Protein AF-A0A8E2QZ95-F1 (afdb_monomer)

Structure (mmCIF, N/CA/C/O backbone):
data_AF-A0A8E2QZ95-F1
#
_entry.id   AF-A0A8E2QZ95-F1
#
loop_
_atom_site.group_PDB
_atom_site.id
_atom_site.type_symbol
_atom_site.label_atom_id
_atom_site.label_alt_id
_atom_site.label_comp_id
_atom_site.label_asym_id
_atom_site.label_entity_id
_atom_site.label_seq_id
_atom_site.pdbx_PDB_ins_code
_atom_site.Cartn_x
_atom_site.Cartn_y
_atom_site.Cartn_z
_atom_site.occupancy
_atom_site.B_iso_or_equiv
_atom_site.auth_seq_id
_atom_site.auth_comp_id
_atom_site.auth_asym_id
_atom_site.aut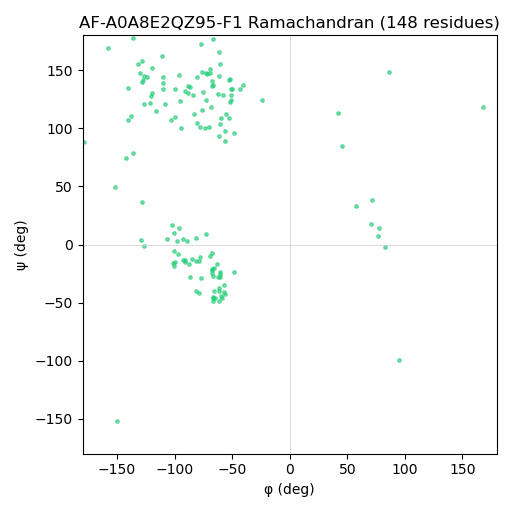h_atom_id
_atom_site.pdbx_PDB_model_num
ATOM 1 N N . MET A 1 1 ? 63.248 -40.046 -18.537 1.00 47.53 1 MET A N 1
ATOM 2 C CA . MET A 1 1 ? 63.566 -40.607 -17.207 1.00 47.53 1 MET A CA 1
ATOM 3 C C . MET A 1 1 ? 62.552 -40.019 -16.246 1.00 47.53 1 MET A C 1
ATOM 5 O O . MET A 1 1 ? 62.677 -38.860 -15.882 1.00 47.53 1 MET A O 1
ATOM 9 N N . THR A 1 2 ? 61.487 -40.770 -15.972 1.00 52.69 2 THR A N 1
ATOM 10 C CA . THR A 1 2 ? 60.234 -40.259 -15.393 1.00 52.69 2 THR A CA 1
ATOM 11 C C . THR A 1 2 ? 59.702 -41.311 -14.418 1.00 52.69 2 THR A C 1
ATOM 13 O O . THR A 1 2 ? 58.827 -42.081 -14.784 1.00 52.69 2 THR A O 1
ATOM 16 N N . GLN A 1 3 ? 60.313 -41.455 -13.236 1.00 56.34 3 GLN A N 1
ATOM 17 C CA . GLN A 1 3 ? 59.948 -42.505 -12.263 1.00 56.34 3 GLN A CA 1
ATOM 18 C C . GLN A 1 3 ? 60.246 -42.103 -10.802 1.00 56.34 3 GLN A C 1
ATOM 20 O O . GLN A 1 3 ? 60.877 -42.856 -10.071 1.00 56.34 3 GLN A O 1
ATOM 25 N N . HIS A 1 4 ? 59.826 -40.914 -10.352 1.00 52.53 4 HIS A N 1
ATOM 26 C CA . HIS A 1 4 ? 59.988 -40.530 -8.934 1.00 52.53 4 HIS A CA 1
ATOM 27 C C . HIS A 1 4 ? 58.725 -40.003 -8.233 1.00 52.53 4 HIS A C 1
ATOM 29 O O . HIS A 1 4 ? 58.798 -39.671 -7.054 1.00 52.53 4 HIS A O 1
ATOM 35 N N . SER A 1 5 ? 57.562 -39.986 -8.891 1.00 52.59 5 SER A N 1
ATOM 36 C CA . SER A 1 5 ? 56.352 -39.353 -8.333 1.00 52.59 5 SER A CA 1
ATOM 37 C C . SER A 1 5 ? 55.329 -40.321 -7.721 1.00 52.59 5 SER A C 1
ATOM 39 O O . SER A 1 5 ? 54.467 -39.876 -6.970 1.00 52.59 5 SER A O 1
ATOM 41 N N . ASP A 1 6 ? 55.409 -41.626 -8.002 1.00 52.88 6 ASP A N 1
ATOM 42 C CA . ASP A 1 6 ? 54.372 -42.590 -7.583 1.00 52.88 6 ASP A CA 1
ATOM 43 C C . ASP A 1 6 ? 54.644 -43.278 -6.232 1.00 52.88 6 ASP A C 1
ATOM 45 O O . ASP A 1 6 ? 53.733 -43.832 -5.627 1.00 52.88 6 ASP A O 1
ATOM 49 N N . ALA A 1 7 ? 55.857 -43.179 -5.678 1.00 49.69 7 ALA A N 1
ATOM 50 C CA . ALA A 1 7 ? 56.211 -43.861 -4.425 1.00 49.69 7 ALA A CA 1
ATOM 51 C C . ALA A 1 7 ? 55.694 -43.169 -3.142 1.00 49.69 7 ALA A C 1
ATOM 53 O O . ALA A 1 7 ? 55.699 -43.777 -2.074 1.00 49.69 7 ALA A O 1
ATOM 54 N N . GLN A 1 8 ? 55.236 -41.913 -3.210 1.00 52.28 8 GLN A N 1
ATOM 55 C CA . GLN A 1 8 ? 54.765 -41.170 -2.026 1.00 52.28 8 GLN A CA 1
ATOM 56 C C . GLN A 1 8 ? 53.264 -41.323 -1.739 1.00 52.28 8 GLN A C 1
ATOM 58 O O . GLN A 1 8 ? 52.819 -40.981 -0.644 1.00 52.28 8 GLN A O 1
ATOM 63 N N . ARG A 1 9 ? 52.465 -41.849 -2.678 1.00 52.00 9 ARG A N 1
ATOM 64 C CA . ARG A 1 9 ? 51.004 -41.965 -2.500 1.00 52.00 9 ARG A CA 1
ATOM 65 C C . ARG A 1 9 ? 50.549 -43.223 -1.759 1.00 52.00 9 ARG A C 1
ATOM 67 O O . ARG A 1 9 ? 49.405 -43.272 -1.316 1.00 52.00 9 ARG A O 1
ATOM 74 N N . GLU A 1 10 ? 51.429 -44.202 -1.574 1.00 47.03 10 GLU A N 1
ATOM 75 C CA . GLU A 1 10 ? 51.067 -45.524 -1.038 1.00 47.03 10 GLU A CA 1
ATOM 76 C C . GLU A 1 10 ? 51.531 -45.772 0.408 1.00 47.03 10 GLU A C 1
ATOM 78 O O . GLU A 1 10 ? 51.293 -46.838 0.967 1.00 47.03 10 GLU A O 1
ATOM 83 N N . GLN A 1 11 ? 52.117 -44.765 1.066 1.00 50.78 11 GLN A N 1
ATOM 84 C CA . GLN A 1 11 ? 52.610 -44.870 2.448 1.00 50.78 11 GLN A CA 1
ATOM 85 C C . GLN A 1 11 ? 51.649 -44.327 3.523 1.00 50.78 11 GLN A C 1
ATOM 87 O O . GLN A 1 11 ? 51.976 -44.355 4.705 1.00 50.78 11 GLN A O 1
ATOM 92 N N . ALA A 1 12 ? 50.448 -43.870 3.150 1.00 49.19 12 ALA A N 1
ATOM 93 C CA . ALA A 1 12 ? 49.475 -43.282 4.084 1.00 49.19 12 ALA A CA 1
ATOM 94 C C . ALA A 1 12 ? 48.338 -44.236 4.511 1.00 49.19 12 ALA A C 1
ATOM 96 O O . ALA A 1 12 ? 47.361 -43.799 5.116 1.00 49.19 12 ALA A O 1
ATOM 97 N N . ARG A 1 13 ? 48.420 -45.534 4.183 1.00 55.75 13 ARG A N 1
ATOM 98 C CA . ARG A 1 13 ? 47.367 -46.526 4.493 1.00 55.75 13 ARG A CA 1
ATOM 99 C C . ARG A 1 13 ? 47.899 -47.778 5.203 1.00 55.75 13 ARG A C 1
ATOM 101 O O . ARG A 1 13 ? 47.433 -48.885 4.954 1.00 55.75 13 ARG A O 1
ATOM 108 N N . GLY A 1 14 ? 48.884 -47.602 6.084 1.00 38.81 14 GLY A N 1
ATOM 109 C CA . GLY A 1 14 ? 49.448 -48.667 6.915 1.00 38.81 14 GLY A CA 1
ATOM 110 C C . GLY A 1 14 ? 48.894 -48.653 8.340 1.00 38.81 14 GLY A C 1
ATOM 111 O O . GLY A 1 14 ? 49.208 -47.757 9.114 1.00 38.81 14 GLY A O 1
ATOM 112 N N . ASN A 1 15 ? 48.083 -49.664 8.651 1.00 47.97 15 ASN A N 1
ATOM 113 C CA . ASN A 1 15 ? 47.622 -50.106 9.970 1.00 47.97 15 ASN A CA 1
ATOM 114 C C . ASN A 1 15 ? 48.510 -49.728 11.171 1.00 47.97 15 ASN A C 1
ATOM 116 O O . ASN A 1 15 ? 49.644 -50.187 11.284 1.00 47.97 15 ASN A O 1
ATOM 120 N N . GLY A 1 16 ? 47.905 -49.052 12.148 1.00 37.56 16 GLY A N 1
ATOM 121 C CA . GLY A 1 16 ? 48.401 -48.944 13.517 1.00 37.56 16 GLY A CA 1
ATOM 122 C C . GLY A 1 16 ? 47.252 -49.127 14.504 1.00 37.56 16 GLY A C 1
ATOM 123 O O . GLY A 1 16 ? 46.718 -48.153 15.020 1.00 37.56 16 GLY A O 1
ATOM 124 N N . VAL A 1 17 ? 46.844 -50.375 14.747 1.00 53.41 17 VAL A N 1
ATOM 125 C CA . VAL A 1 17 ? 46.063 -50.726 15.941 1.00 53.41 17 VAL A CA 1
ATOM 126 C C . VAL A 1 17 ? 47.037 -50.940 17.096 1.00 53.41 17 VAL A C 1
ATOM 128 O O . VAL A 1 17 ? 47.818 -51.888 17.088 1.00 53.41 17 VAL A O 1
ATOM 131 N N . ALA A 1 18 ? 46.995 -50.055 18.090 1.00 45.09 18 ALA A N 1
ATOM 132 C CA . ALA A 1 18 ? 47.624 -50.268 19.387 1.00 45.09 18 ALA A CA 1
ATOM 133 C C . ALA A 1 18 ? 46.715 -49.733 20.500 1.00 45.09 18 ALA A C 1
ATOM 135 O O . ALA A 1 18 ? 46.110 -48.669 20.400 1.00 45.09 18 ALA A O 1
ATOM 136 N N . HIS A 1 19 ? 46.593 -50.563 21.527 1.00 40.34 19 HIS A N 1
ATOM 137 C CA . HIS A 1 19 ? 45.652 -50.512 22.631 1.00 40.34 19 HIS A CA 1
ATOM 138 C C . HIS A 1 19 ? 45.871 -49.361 23.630 1.00 40.34 19 HIS A C 1
ATOM 140 O O . HIS A 1 19 ? 46.998 -49.014 23.954 1.00 40.34 19 HIS A O 1
ATOM 146 N N . ALA A 1 20 ? 44.737 -48.898 24.173 1.00 49.66 20 ALA A N 1
ATOM 147 C CA . ALA A 1 20 ? 44.456 -48.487 25.556 1.00 49.66 20 ALA A CA 1
ATOM 148 C C . ALA A 1 20 ? 45.494 -47.649 26.334 1.00 49.66 20 ALA A C 1
ATOM 150 O O . ALA A 1 20 ? 46.503 -48.156 26.815 1.00 49.66 20 ALA A O 1
ATOM 151 N N . GLY A 1 21 ? 45.121 -46.397 26.624 1.00 40.41 21 GLY A N 1
ATOM 152 C CA . GLY A 1 21 ? 45.774 -45.571 27.639 1.00 40.41 21 GLY A CA 1
ATOM 153 C C . GLY A 1 21 ? 45.130 -44.194 27.802 1.00 40.41 21 GLY A C 1
ATOM 154 O O . GLY A 1 21 ? 45.537 -43.247 27.149 1.00 40.41 21 GLY A O 1
ATOM 155 N N . GLN A 1 22 ? 44.124 -44.109 28.677 1.00 55.53 22 GLN A N 1
ATOM 156 C CA . GLN A 1 22 ? 43.916 -42.997 29.617 1.00 55.53 22 GLN A CA 1
ATOM 157 C C . GLN A 1 22 ? 44.059 -41.554 29.078 1.00 55.53 22 GLN A C 1
ATOM 159 O O . GLN A 1 22 ? 45.058 -40.890 29.330 1.00 55.53 22 GLN A O 1
ATOM 164 N N . PHE A 1 23 ? 42.991 -41.007 28.489 1.00 55.81 23 PHE A N 1
ATOM 165 C CA . PHE A 1 23 ? 42.758 -39.558 28.488 1.00 55.81 23 PHE A CA 1
ATOM 166 C C . PHE A 1 23 ? 41.357 -39.287 29.025 1.00 55.81 23 PHE A C 1
ATOM 168 O O . PHE A 1 23 ? 40.370 -39.852 28.559 1.00 55.81 23 PHE A O 1
ATOM 175 N N . GLY A 1 24 ? 41.325 -38.520 30.111 1.00 41.56 24 GLY A N 1
ATOM 176 C CA . GLY A 1 24 ? 40.156 -38.305 30.943 1.00 41.56 24 GLY A CA 1
ATOM 177 C C . GLY A 1 24 ? 38.991 -37.662 30.203 1.00 41.56 24 GLY A C 1
ATOM 178 O O . GLY A 1 24 ? 39.150 -36.940 29.223 1.00 41.56 24 GLY A O 1
ATOM 179 N N . HIS A 1 25 ? 37.810 -37.928 30.745 1.00 48.62 25 HIS A N 1
ATOM 180 C CA . HIS A 1 25 ? 36.552 -37.290 30.410 1.00 48.62 25 HIS A CA 1
ATOM 181 C C . HIS A 1 25 ? 36.659 -35.766 30.582 1.00 48.62 25 HIS A C 1
ATOM 183 O O . HIS A 1 25 ? 36.360 -35.230 31.645 1.00 48.62 25 HIS A O 1
ATOM 189 N N . GLN A 1 26 ? 37.068 -35.052 29.538 1.00 50.47 26 GLN A N 1
ATOM 190 C CA . GLN A 1 26 ? 36.573 -33.702 29.323 1.00 50.47 26 GLN A CA 1
ATOM 191 C C . GLN A 1 26 ? 35.399 -33.841 28.368 1.00 50.47 26 GLN A C 1
ATOM 193 O O . GLN A 1 26 ? 35.562 -34.056 27.169 1.00 50.47 26 GLN A O 1
ATOM 198 N N . ALA A 1 27 ? 34.198 -33.806 28.943 1.00 52.97 27 ALA A N 1
ATOM 199 C CA . ALA A 1 27 ? 32.992 -33.563 28.180 1.00 52.97 27 ALA A CA 1
ATOM 200 C C . ALA A 1 27 ? 33.145 -32.174 27.553 1.00 52.97 27 ALA A C 1
ATOM 202 O O . ALA A 1 27 ? 32.879 -31.157 28.187 1.00 52.97 27 ALA A O 1
ATOM 203 N N . HIS A 1 28 ? 33.646 -32.125 26.324 1.00 46.22 28 HIS A N 1
ATOM 204 C CA . HIS A 1 28 ? 33.449 -30.959 25.492 1.00 46.22 28 HIS A CA 1
ATOM 205 C C . HIS A 1 28 ? 31.972 -30.977 25.123 1.00 46.22 28 HIS A C 1
ATOM 207 O O . HIS A 1 28 ? 31.542 -31.770 24.286 1.00 46.22 28 HIS A O 1
ATOM 213 N N . THR A 1 29 ? 31.183 -30.150 25.809 1.00 58.09 29 THR A N 1
ATOM 214 C CA . THR A 1 29 ? 29.887 -29.735 25.281 1.00 58.09 29 THR A CA 1
ATOM 215 C C . THR A 1 29 ? 30.167 -29.217 23.872 1.00 58.09 29 THR A C 1
ATOM 217 O O . THR A 1 29 ? 31.037 -28.346 23.734 1.00 58.09 29 THR A O 1
ATOM 220 N N . PRO A 1 30 ? 29.535 -29.769 22.824 1.00 48.47 30 PRO A N 1
ATOM 221 C CA . PRO A 1 30 ? 29.657 -29.176 21.505 1.00 48.47 30 PRO A CA 1
ATOM 222 C C . PRO A 1 30 ? 29.282 -27.691 21.624 1.00 48.47 30 PRO A C 1
ATOM 224 O O . PRO A 1 30 ? 28.390 -27.359 22.416 1.00 48.47 30 PRO A O 1
ATOM 227 N N . PRO A 1 31 ? 29.976 -26.778 20.919 1.00 52.41 31 PRO A N 1
ATOM 228 C CA . PRO A 1 31 ? 29.470 -25.420 20.793 1.00 52.41 31 PRO A CA 1
ATOM 229 C C . PRO A 1 31 ? 28.010 -25.524 20.355 1.00 52.41 31 PRO A C 1
ATOM 231 O O . PRO A 1 31 ? 27.695 -26.363 19.509 1.00 52.41 31 PRO A O 1
ATOM 234 N N . ALA A 1 32 ? 27.148 -24.755 21.023 1.00 60.81 32 ALA A N 1
ATOM 235 C CA . ALA A 1 32 ? 25.713 -24.745 20.786 1.00 60.81 32 ALA A CA 1
ATOM 236 C C . ALA A 1 32 ? 25.427 -24.808 19.283 1.00 60.81 32 ALA A C 1
ATOM 238 O O . ALA A 1 32 ? 26.124 -24.150 18.501 1.00 60.81 32 ALA A O 1
ATOM 239 N N . ASP A 1 33 ? 24.441 -25.624 18.908 1.00 61.75 33 ASP A N 1
ATOM 240 C CA . ASP A 1 33 ? 23.954 -25.694 17.538 1.00 61.75 33 ASP A CA 1
ATOM 241 C C . ASP A 1 33 ? 23.816 -24.275 16.981 1.00 61.75 33 ASP A C 1
ATOM 243 O O . ASP A 1 33 ? 23.328 -23.364 17.654 1.00 61.75 33 ASP A O 1
ATOM 247 N N . PHE A 1 34 ? 24.312 -24.086 15.762 1.00 52.78 34 PHE A N 1
ATOM 248 C CA . PHE A 1 34 ? 24.116 -22.864 15.002 1.00 52.78 34 PHE A CA 1
ATOM 249 C C . PHE A 1 34 ? 22.610 -22.568 14.953 1.00 52.78 34 PHE A C 1
ATOM 251 O O . PHE A 1 34 ? 21.874 -23.299 14.296 1.00 52.78 34 PHE A O 1
ATOM 258 N N . ASP A 1 35 ? 22.163 -21.538 15.675 1.00 55.09 35 ASP A N 1
ATOM 259 C CA . ASP A 1 35 ? 20.804 -21.000 15.594 1.00 55.09 35 ASP A CA 1
ATOM 260 C C . ASP A 1 35 ? 20.753 -20.081 14.360 1.00 55.09 35 ASP A C 1
ATOM 262 O O . ASP A 1 35 ? 21.362 -19.006 14.377 1.00 55.09 35 ASP A O 1
ATOM 266 N N . PRO A 1 36 ? 20.131 -20.502 13.242 1.00 47.72 36 PRO A N 1
ATOM 267 C CA . PRO A 1 36 ? 20.259 -19.821 11.958 1.00 47.72 36 PRO A CA 1
ATOM 268 C C . PRO A 1 36 ? 19.515 -18.484 11.870 1.00 47.72 36 PRO A C 1
ATOM 270 O O . PRO A 1 36 ? 19.454 -17.907 10.786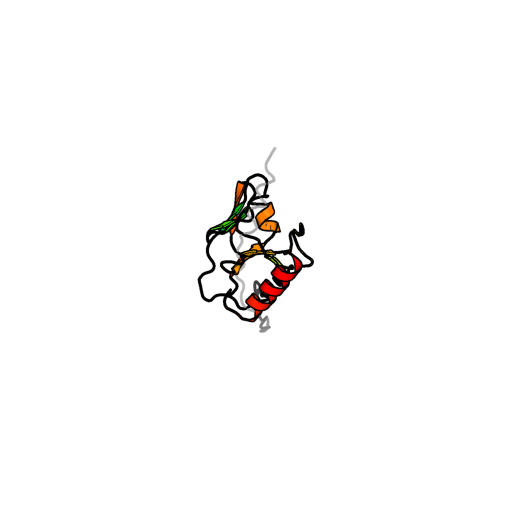 1.00 47.72 36 PRO A O 1
ATOM 273 N N . GLY A 1 37 ? 18.974 -17.946 12.959 1.00 42.06 37 GLY A N 1
ATOM 274 C CA . GLY A 1 37 ? 18.491 -16.581 12.920 1.00 42.06 37 GLY A CA 1
ATOM 275 C C . GLY A 1 37 ? 17.652 -16.209 14.118 1.00 42.06 37 GLY A C 1
ATOM 276 O O . GLY A 1 37 ? 16.507 -16.637 14.250 1.00 42.06 37 GLY A O 1
ATOM 277 N N . VAL A 1 38 ? 18.143 -15.214 14.855 1.00 42.72 38 VAL A N 1
ATOM 278 C CA . VAL A 1 38 ? 17.276 -14.084 15.188 1.00 42.72 38 VAL A CA 1
ATOM 279 C C . VAL A 1 38 ? 16.637 -13.665 13.869 1.00 42.72 38 VAL A C 1
ATOM 281 O O . VAL A 1 38 ? 17.249 -12.987 13.048 1.00 42.72 38 VAL A O 1
ATOM 284 N N . THR A 1 39 ? 15.432 -14.169 13.618 1.00 39.97 39 THR A N 1
ATOM 285 C CA . THR A 1 39 ? 14.568 -13.600 12.601 1.00 39.97 39 THR A CA 1
ATOM 286 C C . THR A 1 39 ? 14.390 -12.183 13.096 1.00 39.97 39 THR A C 1
ATOM 288 O O . THR A 1 39 ? 13.823 -11.988 14.170 1.00 39.97 39 THR A O 1
ATOM 291 N N . THR A 1 40 ? 14.983 -11.201 12.420 1.00 42.47 40 THR A N 1
ATOM 292 C CA . THR A 1 40 ? 14.621 -9.809 12.647 1.00 42.47 40 THR A CA 1
ATOM 293 C C . THR A 1 40 ? 13.128 -9.785 12.382 1.00 42.47 40 THR A C 1
ATOM 295 O O . THR A 1 40 ? 12.714 -9.859 11.227 1.00 42.47 40 THR A O 1
ATOM 298 N N . THR A 1 41 ? 12.312 -9.866 13.434 1.00 47.78 41 THR A N 1
ATOM 299 C CA . THR A 1 41 ? 10.865 -9.802 13.302 1.00 47.78 41 THR A CA 1
ATOM 300 C C . THR A 1 41 ? 10.634 -8.445 12.679 1.00 47.78 41 THR A C 1
ATOM 302 O O . THR A 1 41 ? 10.851 -7.435 13.348 1.00 47.78 41 THR A O 1
ATOM 305 N N 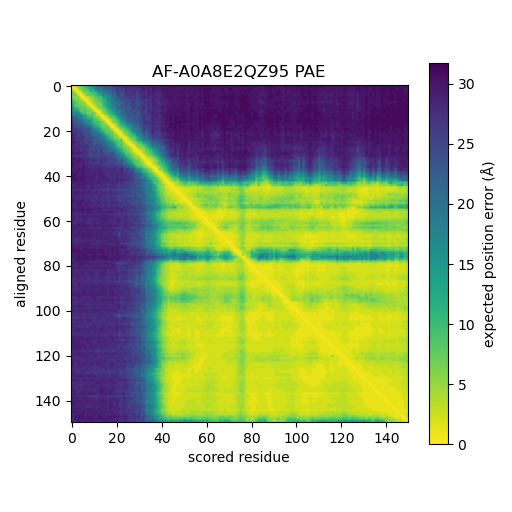. ARG A 1 42 ? 10.342 -8.415 11.375 1.00 62.00 42 ARG A N 1
ATOM 306 C CA . ARG A 1 42 ? 10.040 -7.175 10.674 1.00 62.00 42 ARG A CA 1
ATOM 307 C C . ARG A 1 42 ? 8.893 -6.561 11.466 1.00 62.00 42 ARG A C 1
ATOM 309 O O . ARG A 1 42 ? 7.841 -7.185 11.616 1.00 62.00 42 ARG A O 1
ATOM 316 N N . VAL A 1 43 ? 9.164 -5.437 12.123 1.00 66.88 43 VAL A N 1
ATOM 317 C CA . VAL A 1 43 ? 8.143 -4.765 12.917 1.00 66.88 43 VAL A CA 1
ATOM 318 C C . VAL A 1 43 ? 7.156 -4.242 11.894 1.00 66.88 43 VAL A C 1
ATOM 320 O O . VAL A 1 43 ? 7.531 -3.507 10.994 1.00 66.88 43 VAL A O 1
ATOM 323 N N . HIS A 1 44 ? 5.922 -4.713 11.975 1.00 81.31 44 HIS A N 1
ATOM 324 C CA . HIS A 1 44 ? 4.841 -4.203 11.156 1.00 81.31 44 HIS A CA 1
ATOM 325 C C . HIS A 1 44 ? 4.114 -3.149 11.975 1.00 81.31 44 HIS A C 1
ATOM 327 O O . HIS A 1 44 ? 3.676 -3.427 13.093 1.00 81.31 44 HIS A O 1
ATOM 333 N N . ALA A 1 45 ? 4.012 -1.940 11.430 1.00 87.62 45 ALA A N 1
ATOM 334 C CA . ALA A 1 45 ? 3.456 -0.798 12.147 1.00 87.62 45 ALA A CA 1
ATOM 335 C C . ALA A 1 45 ? 1.957 -0.935 12.474 1.00 87.62 45 ALA A C 1
ATOM 337 O O . ALA A 1 45 ? 1.467 -0.260 13.379 1.00 87.62 45 ALA A O 1
ATOM 338 N N . TYR A 1 46 ? 1.239 -1.813 11.766 1.00 92.88 46 TYR A N 1
ATOM 339 C CA . TYR A 1 46 ? -0.202 -2.015 11.914 1.00 92.88 46 TYR A CA 1
ATOM 340 C C . TYR A 1 46 ? -0.551 -3.493 12.112 1.00 92.88 46 TYR A C 1
ATOM 342 O O . TYR A 1 46 ? 0.217 -4.369 11.693 1.00 92.88 46 TYR A O 1
ATOM 350 N N . PRO A 1 47 ? -1.724 -3.790 12.705 1.00 94.06 47 PRO A N 1
ATOM 351 C CA . PRO A 1 47 ? -2.242 -5.149 12.769 1.00 94.06 47 PRO A CA 1
ATOM 352 C C . PRO A 1 47 ? -2.245 -5.814 11.391 1.00 94.06 47 PRO A C 1
ATOM 354 O O . PRO A 1 47 ? -2.670 -5.224 10.395 1.00 94.06 47 PRO A O 1
ATOM 357 N N . LEU A 1 48 ? -1.763 -7.053 11.338 1.00 93.19 48 LEU A N 1
ATOM 358 C CA . LEU A 1 48 ? -1.793 -7.852 10.121 1.00 93.19 48 LEU A CA 1
ATOM 359 C C . LEU A 1 48 ? -3.174 -8.480 9.938 1.00 93.19 48 LEU A C 1
ATOM 361 O O . LEU A 1 48 ? -3.814 -8.910 10.898 1.00 93.19 48 LEU A O 1
ATOM 365 N N . SER A 1 49 ? -3.608 -8.569 8.687 1.00 92.50 49 SER A N 1
ATOM 366 C CA . SER A 1 49 ? -4.790 -9.325 8.303 1.00 92.50 49 SER A CA 1
ATOM 367 C C . SER A 1 49 ? -4.607 -10.806 8.650 1.00 92.50 49 SER A C 1
ATOM 369 O O . SER A 1 49 ? -3.513 -11.356 8.535 1.00 92.50 49 SER A O 1
ATOM 371 N N . SER A 1 50 ? -5.694 -11.467 9.046 1.00 89.19 50 SER A N 1
ATOM 372 C CA . SER A 1 50 ? -5.737 -12.926 9.193 1.00 89.19 50 SER A CA 1
ATOM 373 C C . SER A 1 50 ? -5.879 -13.657 7.855 1.00 89.19 50 SER A C 1
ATOM 375 O O . SER A 1 50 ? -5.746 -14.882 7.810 1.00 89.19 50 SER A O 1
ATOM 377 N N . GLU A 1 51 ? -6.165 -12.929 6.772 1.00 88.75 51 GLU A N 1
ATOM 378 C CA . GLU A 1 51 ? -6.189 -13.505 5.436 1.00 88.75 51 GLU A CA 1
ATOM 379 C C . GLU A 1 51 ? -4.772 -13.878 4.975 1.00 88.75 51 GLU A C 1
ATOM 381 O O . GLU A 1 51 ? -3.802 -13.227 5.374 1.00 88.75 51 GLU A O 1
ATOM 386 N N . PRO A 1 52 ? -4.629 -14.902 4.114 1.00 86.75 52 PRO A N 1
ATOM 387 C CA . PRO A 1 52 ? -3.334 -15.274 3.564 1.00 86.75 52 PRO A CA 1
ATOM 388 C C . PRO A 1 52 ? -2.604 -14.083 2.934 1.00 86.75 52 PRO A C 1
ATOM 390 O O . PRO A 1 52 ? -3.213 -13.232 2.279 1.00 86.75 52 PRO A O 1
ATOM 393 N N . LEU A 1 53 ? -1.282 -14.056 3.114 1.00 91.19 53 LEU A N 1
ATOM 394 C CA . LEU A 1 53 ? -0.407 -13.201 2.327 1.00 91.19 53 LEU A CA 1
ATOM 395 C C . LEU A 1 53 ? -0.203 -13.857 0.961 1.00 91.19 53 LEU A C 1
ATOM 397 O O . LEU A 1 53 ? 0.555 -14.814 0.817 1.00 91.19 53 LEU A O 1
ATOM 401 N N . ASP A 1 54 ? -0.924 -13.354 -0.023 1.00 85.75 54 ASP A N 1
ATOM 402 C CA . ASP A 1 54 ? -0.855 -13.752 -1.421 1.00 85.75 54 ASP A CA 1
ATOM 403 C C . ASP A 1 54 ? -0.863 -12.511 -2.320 1.00 85.75 54 ASP A C 1
ATOM 405 O O . ASP A 1 54 ? -1.004 -11.381 -1.849 1.00 85.75 54 ASP A O 1
ATOM 409 N N . GLY A 1 55 ? -0.751 -12.728 -3.627 1.00 85.00 55 GLY A N 1
ATOM 410 C CA . GLY A 1 55 ? -0.888 -11.675 -4.621 1.00 85.00 55 GLY A CA 1
ATOM 411 C C . GLY A 1 55 ? 0.401 -10.919 -4.914 1.00 85.00 55 GLY A C 1
ATOM 412 O O . GLY A 1 55 ? 1.273 -10.729 -4.064 1.00 85.00 55 GLY A O 1
ATOM 413 N N . GLU A 1 56 ? 0.481 -10.476 -6.158 1.00 93.19 56 GLU A N 1
ATOM 414 C CA . GLU A 1 56 ? 1.568 -9.659 -6.665 1.00 93.19 56 GLU A CA 1
ATOM 415 C C . GLU A 1 56 ? 1.000 -8.326 -7.151 1.00 93.19 56 GLU A C 1
ATOM 417 O O . GLU A 1 56 ? -0.168 -8.233 -7.546 1.00 93.19 56 GLU A O 1
ATOM 422 N N . VAL A 1 57 ? 1.827 -7.290 -7.094 1.00 93.94 57 VAL A N 1
ATOM 423 C CA . VAL A 1 57 ? 1.583 -6.036 -7.803 1.00 93.94 57 VAL A CA 1
ATOM 424 C C . VAL A 1 57 ? 2.246 -6.135 -9.164 1.00 93.94 57 VAL A C 1
ATOM 426 O O . VAL A 1 57 ? 3.399 -6.556 -9.254 1.00 93.94 57 VAL A O 1
ATOM 429 N N . THR A 1 58 ? 1.518 -5.783 -10.218 1.00 95.12 58 THR A N 1
ATOM 430 C CA . THR A 1 58 ? 2.092 -5.620 -11.555 1.00 95.12 58 THR A CA 1
ATOM 431 C C . THR A 1 58 ? 2.592 -4.197 -11.710 1.00 95.12 58 THR A C 1
ATOM 433 O O . THR A 1 58 ? 1.891 -3.263 -11.318 1.00 95.12 58 THR A O 1
ATOM 436 N N . VAL A 1 59 ? 3.777 -4.037 -12.288 1.00 93.44 59 VAL A N 1
ATOM 437 C CA . VAL A 1 59 ? 4.415 -2.738 -12.509 1.00 93.44 59 VAL A CA 1
ATOM 438 C C . VAL A 1 59 ? 4.634 -2.561 -14.010 1.00 93.44 59 VAL A C 1
ATOM 440 O O . VAL A 1 59 ? 5.155 -3.466 -14.667 1.00 93.44 59 VAL A O 1
ATOM 443 N N . SER A 1 60 ? 4.221 -1.422 -14.565 1.00 90.56 60 SER A N 1
ATOM 444 C CA . SER A 1 60 ? 4.441 -1.094 -15.977 1.00 90.56 60 SER A CA 1
ATOM 445 C C . SER A 1 60 ? 5.927 -1.022 -16.332 1.00 90.56 60 SER A C 1
ATOM 447 O O . SER A 1 60 ? 6.806 -0.971 -15.468 1.00 90.56 60 SER A O 1
ATOM 449 N N . ASP A 1 61 ? 6.226 -1.028 -17.632 1.00 90.56 61 ASP A N 1
ATOM 450 C CA . ASP A 1 61 ? 7.599 -0.937 -18.142 1.00 90.56 61 ASP A CA 1
ATOM 451 C C . ASP A 1 61 ? 8.305 0.379 -17.756 1.00 90.56 61 ASP A C 1
ATOM 453 O O . ASP A 1 61 ? 9.531 0.404 -17.637 1.00 90.56 61 ASP A O 1
ATOM 457 N N . ASP A 1 62 ? 7.550 1.464 -17.560 1.00 85.56 62 ASP A N 1
ATOM 458 C CA . ASP A 1 62 ? 8.047 2.772 -17.110 1.00 85.56 62 ASP A CA 1
ATOM 459 C C . ASP A 1 62 ? 8.026 2.946 -15.582 1.00 85.56 62 ASP A C 1
ATOM 461 O O . ASP A 1 62 ? 8.723 3.818 -15.066 1.00 85.56 62 ASP A O 1
ATOM 465 N N . GLY A 1 63 ? 7.315 2.080 -14.852 1.00 83.69 63 GLY A N 1
ATOM 466 C CA . GLY A 1 63 ? 7.195 2.126 -13.392 1.00 83.69 63 GLY A CA 1
ATOM 467 C C . GLY A 1 63 ? 6.147 3.104 -12.863 1.00 83.69 63 GLY A C 1
ATOM 468 O O . GLY A 1 63 ? 5.932 3.148 -11.648 1.00 83.69 63 GLY A O 1
ATOM 469 N N . ASP A 1 64 ? 5.490 3.843 -13.756 1.00 82.19 64 ASP A N 1
ATOM 470 C CA . ASP A 1 64 ? 4.504 4.865 -13.407 1.00 82.19 64 ASP A CA 1
ATOM 471 C C . ASP A 1 64 ? 3.157 4.240 -13.001 1.00 82.19 64 ASP A C 1
ATOM 473 O O . ASP A 1 64 ? 2.445 4.780 -12.152 1.00 82.19 64 ASP A O 1
ATOM 477 N N . ASP A 1 65 ? 2.841 3.055 -13.534 1.00 86.88 65 ASP A N 1
ATOM 478 C CA . ASP A 1 65 ? 1.618 2.322 -13.229 1.00 86.88 65 ASP A CA 1
ATOM 479 C C . ASP A 1 65 ? 1.914 1.086 -12.379 1.00 86.88 65 ASP A C 1
ATOM 481 O O . ASP A 1 65 ? 2.616 0.154 -12.778 1.00 86.88 65 ASP A O 1
ATOM 485 N N . GLN A 1 66 ? 1.306 1.049 -11.196 1.00 90.81 66 GLN A N 1
ATOM 486 C CA . GLN A 1 66 ? 1.343 -0.100 -10.297 1.00 90.81 66 GLN A CA 1
ATOM 487 C C . GLN A 1 66 ? -0.086 -0.561 -10.043 1.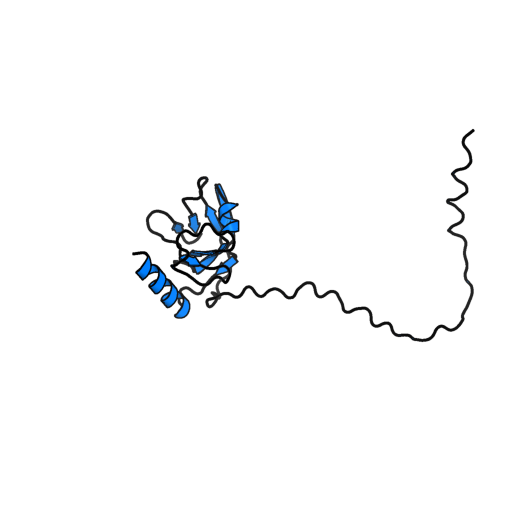00 90.81 66 GLN A C 1
ATOM 489 O O . GLN A 1 66 ? -0.898 0.212 -9.530 1.00 90.81 66 GLN A O 1
ATOM 494 N N . GLU A 1 67 ? -0.404 -1.813 -10.366 1.00 93.88 67 GLU A N 1
ATOM 495 C CA . GLU A 1 67 ? -1.726 -2.398 -10.136 1.00 93.88 67 GLU A CA 1
ATOM 496 C C . GLU A 1 67 ? -1.642 -3.549 -9.133 1.00 93.88 67 GLU A C 1
ATOM 498 O O . GLU A 1 67 ? -1.018 -4.585 -9.356 1.00 93.88 67 GLU A O 1
ATOM 503 N N . CYS A 1 68 ? -2.277 -3.357 -7.980 1.00 94.50 68 CYS A N 1
ATOM 504 C CA . CYS A 1 68 ? -2.417 -4.393 -6.969 1.00 94.50 68 CYS A CA 1
ATOM 505 C C . CYS A 1 68 ? -3.415 -5.459 -7.439 1.00 94.50 68 CYS A C 1
ATOM 507 O O . CYS A 1 68 ? -4.459 -5.109 -7.982 1.00 94.50 68 CYS A O 1
ATOM 509 N N . VAL A 1 69 ? -3.203 -6.730 -7.071 1.00 93.12 69 VAL A N 1
ATOM 510 C CA . VAL A 1 69 ? -4.115 -7.865 -7.347 1.00 93.12 69 VAL A CA 1
ATOM 511 C C . VAL A 1 69 ? -5.599 -7.620 -7.010 1.00 93.12 69 VAL A C 1
ATOM 513 O O . VAL A 1 69 ? -6.488 -8.269 -7.554 1.00 93.12 69 VAL A O 1
ATOM 516 N N . CYS A 1 70 ? -5.902 -6.688 -6.101 1.00 92.19 70 CYS A N 1
ATOM 517 C CA . CYS A 1 70 ? -7.277 -6.303 -5.772 1.00 92.19 70 CYS A CA 1
ATOM 518 C C . CYS A 1 70 ? -7.904 -5.290 -6.758 1.00 92.19 70 CYS A C 1
ATOM 520 O O . CYS A 1 70 ? -9.004 -4.789 -6.498 1.00 92.19 70 CYS A O 1
ATOM 522 N N . GLY A 1 71 ? -7.214 -4.959 -7.852 1.00 90.62 71 GLY A N 1
ATOM 523 C CA . GLY A 1 71 ? -7.599 -3.954 -8.843 1.00 90.62 71 GLY A CA 1
ATOM 524 C C . GLY A 1 71 ? -7.468 -2.522 -8.324 1.00 90.62 71 GLY A C 1
ATOM 525 O O . GLY A 1 71 ? -8.374 -1.722 -8.535 1.00 90.62 71 GLY A O 1
ATOM 526 N N . ASN A 1 72 ? -6.426 -2.225 -7.540 1.00 91.62 72 ASN A N 1
ATOM 527 C CA . ASN A 1 72 ? -6.070 -0.851 -7.157 1.00 91.62 72 ASN A CA 1
ATOM 528 C C . ASN A 1 72 ? -4.876 -0.419 -8.005 1.00 91.62 72 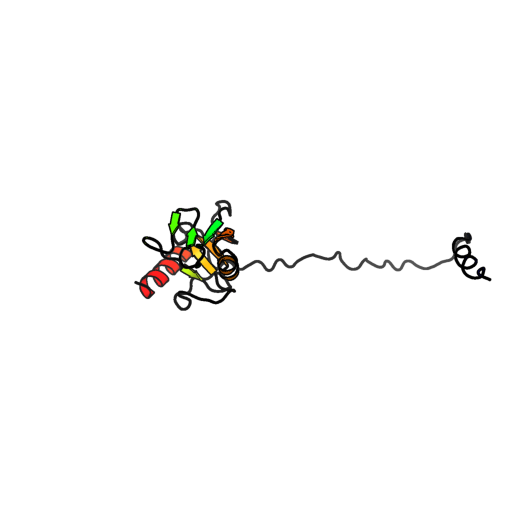ASN A C 1
ATOM 530 O O . ASN A 1 72 ? -3.776 -0.917 -7.763 1.00 91.62 72 ASN A O 1
ATOM 534 N N . ALA A 1 73 ? -5.105 0.464 -8.971 1.00 87.38 73 ALA A N 1
ATOM 535 C CA . ALA A 1 73 ? -4.072 1.010 -9.845 1.00 87.38 73 ALA A CA 1
ATOM 536 C C . ALA A 1 73 ? -3.576 2.368 -9.326 1.00 87.38 73 ALA A C 1
ATOM 538 O O . ALA A 1 73 ? -4.366 3.121 -8.763 1.00 87.38 73 ALA A O 1
ATOM 539 N N . ALA A 1 74 ? -2.287 2.669 -9.509 1.00 76.88 74 ALA A N 1
ATOM 540 C CA . ALA A 1 74 ? -1.672 3.947 -9.126 1.00 76.88 74 ALA A CA 1
ATOM 541 C C . ALA A 1 74 ? -2.186 5.144 -9.940 1.00 76.88 74 ALA A C 1
ATOM 543 O O . ALA A 1 74 ? -2.159 6.275 -9.463 1.00 76.88 74 ALA A O 1
ATOM 544 N N . VAL A 1 75 ? -2.643 4.893 -11.169 1.00 67.38 75 VAL A N 1
ATOM 545 C CA . VAL A 1 75 ? -3.161 5.913 -12.081 1.00 67.38 75 VAL A CA 1
ATOM 546 C C . VAL A 1 75 ? -4.671 5.754 -12.243 1.00 67.38 75 VAL A C 1
ATOM 548 O O . VAL A 1 75 ? -5.199 4.646 -12.356 1.00 67.38 75 VAL A O 1
ATOM 551 N N . GLY A 1 76 ? -5.381 6.887 -12.255 1.00 65.62 76 GLY A N 1
ATOM 552 C CA . GLY A 1 76 ? -6.838 6.953 -12.372 1.00 65.62 76 GLY A CA 1
ATOM 553 C C . GLY A 1 76 ? -7.538 7.039 -11.015 1.00 65.62 76 GLY A C 1
ATOM 554 O O . GLY A 1 76 ? -7.645 8.127 -10.456 1.00 65.62 76 GLY A O 1
ATOM 555 N N . ASP A 1 77 ? -8.040 5.900 -10.525 1.00 52.78 77 ASP A N 1
ATOM 556 C CA . ASP A 1 77 ? -8.979 5.807 -9.391 1.00 52.78 77 ASP A CA 1
ATOM 557 C C . ASP A 1 77 ? -8.331 5.419 -8.045 1.00 52.78 77 ASP A C 1
ATOM 559 O O . ASP A 1 77 ? -9.018 5.372 -7.021 1.00 52.78 77 ASP A O 1
ATOM 563 N N . GLY A 1 78 ? -7.037 5.086 -8.029 1.00 63.97 78 GLY A N 1
ATOM 564 C CA . GLY A 1 78 ? -6.332 4.633 -6.832 1.00 63.97 78 GLY A CA 1
ATOM 565 C C . GLY A 1 78 ? -5.116 5.494 -6.523 1.00 63.97 78 GLY A C 1
ATOM 566 O O . GLY A 1 78 ? -4.415 5.952 -7.415 1.00 63.97 78 GLY A O 1
ATOM 567 N N . TYR A 1 79 ? -4.862 5.696 -5.236 1.00 83.56 79 TYR A N 1
ATOM 568 C CA . TYR A 1 79 ? -3.587 6.191 -4.735 1.00 83.56 79 TYR A CA 1
ATOM 569 C C . TYR A 1 79 ? -2.897 5.057 -3.967 1.00 83.56 79 TYR A C 1
ATOM 571 O O . TYR A 1 79 ? -3.521 4.051 -3.602 1.00 83.56 79 TYR A O 1
ATOM 579 N N . TRP A 1 80 ? -1.595 5.197 -3.759 1.00 91.25 80 TRP A N 1
ATOM 580 C CA . TRP A 1 80 ? -0.809 4.313 -2.908 1.00 91.25 80 TRP A CA 1
ATOM 581 C C . TRP A 1 80 ? -0.394 5.088 -1.666 1.00 91.25 80 TRP A C 1
ATOM 583 O O . TRP A 1 80 ? -0.169 6.292 -1.734 1.00 91.25 80 TRP A O 1
ATOM 593 N N . LEU A 1 81 ? -0.357 4.409 -0.524 1.00 93.19 81 LEU A N 1
ATOM 594 C CA . LEU A 1 81 ? 0.169 4.994 0.702 1.00 93.19 81 LEU A CA 1
ATOM 595 C C . LEU A 1 81 ? 1.669 4.720 0.749 1.00 93.19 81 LEU A C 1
ATOM 597 O O . LEU A 1 81 ? 2.078 3.565 0.605 1.00 93.19 81 LEU A O 1
ATOM 601 N N . ASP A 1 82 ? 2.461 5.751 1.010 1.00 94.00 82 ASP A N 1
ATOM 602 C CA . ASP A 1 82 ? 3.889 5.600 1.272 1.00 94.00 82 ASP A CA 1
ATOM 603 C C . ASP A 1 82 ? 4.121 5.314 2.755 1.00 94.00 82 ASP A C 1
ATOM 605 O O . ASP A 1 82 ? 3.516 5.926 3.642 1.00 94.00 82 ASP A O 1
ATOM 609 N N . ALA A 1 83 ? 4.991 4.349 3.024 1.00 94.31 83 ALA A N 1
ATOM 610 C CA . ALA A 1 83 ? 5.362 3.943 4.362 1.00 94.31 83 ALA A CA 1
ATOM 611 C C . ALA A 1 83 ? 6.882 3.879 4.519 1.00 94.31 83 ALA A C 1
ATOM 613 O O . ALA A 1 83 ? 7.620 3.554 3.590 1.00 94.31 83 ALA A O 1
ATOM 614 N N . ASP A 1 84 ? 7.346 4.179 5.726 1.00 93.50 84 ASP A N 1
ATOM 615 C CA . ASP A 1 84 ? 8.756 4.145 6.089 1.00 93.50 84 ASP A CA 1
ATOM 616 C C . ASP A 1 84 ? 9.339 2.707 6.063 1.00 93.50 84 ASP A C 1
ATOM 618 O O . ASP A 1 84 ? 8.620 1.724 5.823 1.00 93.50 84 ASP A O 1
ATOM 622 N N . PRO A 1 85 ? 10.651 2.535 6.311 1.00 91.50 85 PRO A N 1
ATOM 623 C CA . PRO A 1 85 ? 11.269 1.210 6.340 1.00 91.50 85 PRO A CA 1
ATOM 624 C C . PRO A 1 85 ? 10.745 0.271 7.438 1.00 91.50 85 PRO A C 1
ATOM 626 O O . PRO A 1 85 ? 10.943 -0.941 7.341 1.00 91.50 85 PRO A O 1
ATOM 629 N N . ASP A 1 86 ? 10.056 0.800 8.452 1.00 89.38 86 ASP A N 1
ATOM 630 C CA . ASP A 1 86 ? 9.379 0.033 9.504 1.00 89.38 86 ASP A CA 1
ATOM 631 C C . ASP A 1 86 ? 7.896 -0.241 9.149 1.00 89.38 86 ASP A C 1
ATOM 633 O O . ASP A 1 86 ? 7.129 -0.808 9.932 1.00 89.38 86 ASP A O 1
ATOM 637 N N . GLY A 1 87 ? 7.470 0.140 7.941 1.00 90.62 87 GLY A N 1
ATOM 638 C CA . GLY A 1 87 ? 6.137 -0.100 7.407 1.00 90.62 87 GLY A CA 1
ATOM 639 C C . GLY A 1 87 ? 5.060 0.834 7.961 1.00 90.62 87 GLY A C 1
ATOM 640 O O . GLY A 1 87 ? 3.872 0.549 7.777 1.00 90.62 87 GLY A O 1
ATOM 641 N N . LYS A 1 88 ? 5.433 1.929 8.631 1.00 94.50 88 LYS A N 1
ATOM 642 C CA . LYS A 1 88 ? 4.497 2.942 9.124 1.00 94.50 88 LYS A CA 1
ATOM 643 C C . LYS A 1 88 ? 4.169 3.932 8.011 1.00 94.50 88 LYS A C 1
ATOM 645 O O . LYS A 1 88 ? 5.076 4.490 7.409 1.00 94.50 88 LYS A O 1
ATOM 650 N N . ILE A 1 89 ? 2.879 4.161 7.765 1.00 95.25 89 ILE A N 1
ATOM 651 C CA . ILE A 1 89 ? 2.409 5.142 6.779 1.00 95.25 89 ILE A CA 1
ATOM 652 C C . ILE A 1 89 ? 2.884 6.531 7.206 1.00 95.25 89 ILE A C 1
ATOM 654 O O . ILE A 1 89 ? 2.683 6.927 8.361 1.00 95.25 89 ILE A O 1
ATOM 658 N N . ASP A 1 90 ? 3.509 7.239 6.271 1.00 92.94 90 ASP A N 1
ATOM 659 C CA . ASP A 1 90 ? 4.178 8.512 6.507 1.00 92.94 90 ASP A CA 1
ATOM 660 C C . ASP A 1 90 ? 3.915 9.477 5.334 1.00 92.94 90 ASP A C 1
ATOM 662 O O . ASP A 1 90 ? 4.461 9.280 4.245 1.00 92.94 90 ASP A O 1
ATOM 666 N N . PRO A 1 91 ? 3.075 10.514 5.522 1.00 88.25 91 PRO A N 1
ATOM 667 C CA . PRO A 1 91 ? 2.770 11.495 4.478 1.00 88.25 91 PRO A CA 1
ATOM 668 C C . PRO A 1 91 ? 4.003 12.260 3.982 1.00 88.25 91 PRO A C 1
ATOM 670 O O . PRO A 1 91 ? 4.062 12.634 2.812 1.00 88.25 91 PRO A O 1
ATOM 673 N N . ASP A 1 92 ? 5.027 12.424 4.828 1.00 88.50 92 ASP A N 1
ATOM 674 C CA . ASP A 1 92 ? 6.272 13.113 4.463 1.00 88.50 92 ASP A CA 1
ATOM 675 C C . ASP A 1 92 ? 7.116 12.313 3.451 1.00 88.50 92 ASP A C 1
ATOM 677 O O . ASP A 1 92 ? 8.091 12.826 2.896 1.00 88.50 92 ASP A O 1
ATOM 681 N N . ARG A 1 93 ? 6.747 11.051 3.194 1.00 86.81 93 ARG A N 1
ATOM 682 C CA . ARG A 1 93 ? 7.407 10.144 2.244 1.00 86.81 93 ARG A CA 1
ATOM 683 C C . ARG A 1 93 ? 6.661 10.000 0.926 1.00 86.81 93 ARG A C 1
ATOM 685 O O . ARG A 1 93 ? 6.932 9.059 0.184 1.00 86.81 93 ARG A O 1
ATOM 692 N N . GLN A 1 94 ? 5.736 10.908 0.624 1.00 84.25 94 GLN A N 1
ATOM 693 C CA . GLN A 1 94 ? 4.990 10.861 -0.626 1.00 84.25 94 GLN A CA 1
ATOM 694 C C . GLN A 1 94 ? 5.926 10.727 -1.842 1.00 84.25 94 GLN A C 1
ATOM 696 O O . GLN A 1 94 ? 6.855 11.521 -1.999 1.00 84.25 94 GLN A O 1
ATOM 701 N N . GLN A 1 95 ? 5.661 9.745 -2.713 1.00 81.25 95 GLN A N 1
ATOM 702 C CA . GLN A 1 95 ? 6.478 9.464 -3.909 1.00 81.25 95 GLN A CA 1
ATOM 703 C C . GLN A 1 95 ? 7.953 9.168 -3.578 1.00 81.25 95 GLN A C 1
ATOM 705 O O . GLN A 1 95 ? 8.861 9.514 -4.344 1.00 81.25 95 GLN A O 1
ATOM 710 N N . SER A 1 96 ? 8.210 8.546 -2.426 1.00 84.12 96 SER A N 1
ATOM 711 C CA . SER A 1 96 ? 9.567 8.220 -2.003 1.00 84.12 96 SER A CA 1
ATOM 712 C C . SER A 1 96 ? 10.276 7.342 -3.033 1.00 84.12 96 SER A C 1
ATOM 714 O O . SER A 1 96 ? 9.805 6.272 -3.421 1.00 84.12 96 SER A O 1
ATOM 716 N N . THR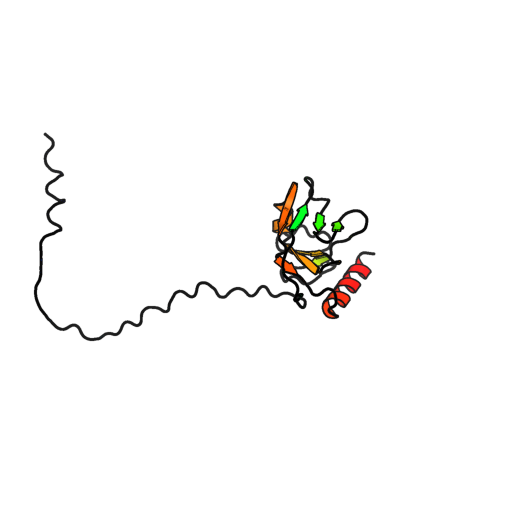 A 1 97 ? 11.474 7.768 -3.430 1.00 86.38 97 THR A N 1
ATOM 717 C CA . THR A 1 97 ? 12.384 6.963 -4.252 1.00 86.38 97 THR A CA 1
ATOM 718 C C . THR A 1 97 ? 13.312 6.089 -3.410 1.00 86.38 97 THR A C 1
ATOM 720 O O . THR A 1 97 ? 14.196 5.425 -3.952 1.00 86.38 97 THR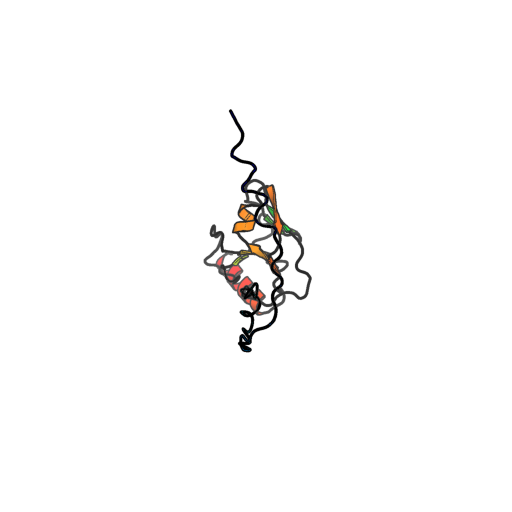 A O 1
ATOM 723 N N . GLU A 1 98 ? 13.168 6.100 -2.083 1.00 90.75 98 GLU A N 1
ATOM 724 C CA . GLU A 1 98 ? 14.011 5.308 -1.196 1.00 90.75 98 GLU A CA 1
ATOM 725 C C . GLU A 1 98 ? 13.649 3.826 -1.305 1.00 90.75 98 GLU A C 1
ATOM 727 O O . GLU A 1 98 ? 12.514 3.406 -1.094 1.00 90.75 98 GLU A O 1
ATOM 732 N N . HIS A 1 99 ? 14.641 2.993 -1.614 1.00 90.00 99 HIS A N 1
ATOM 733 C CA . HIS A 1 99 ? 14.419 1.562 -1.849 1.00 90.00 99 HIS A CA 1
ATOM 734 C C . HIS A 1 99 ? 13.995 0.796 -0.589 1.00 90.00 99 HIS A C 1
ATOM 736 O O . HIS A 1 99 ? 13.464 -0.308 -0.702 1.00 90.00 99 HIS A O 1
ATOM 742 N N . ALA A 1 100 ? 14.309 1.339 0.589 1.00 89.50 100 ALA A N 1
ATOM 743 C CA . ALA A 1 100 ? 13.978 0.737 1.874 1.00 89.50 100 ALA A CA 1
ATOM 744 C C . ALA A 1 100 ? 12.533 1.018 2.310 1.00 89.50 100 ALA A C 1
ATOM 746 O O . ALA A 1 100 ? 12.056 0.357 3.228 1.00 89.50 100 ALA A O 1
ATOM 747 N N . ASP A 1 101 ? 11.866 1.976 1.669 1.00 93.56 101 ASP A N 1
ATOM 748 C CA . ASP A 1 101 ? 10.484 2.331 1.963 1.00 93.56 101 ASP A CA 1
ATOM 749 C C . ASP A 1 101 ? 9.516 1.305 1.366 1.00 93.56 101 ASP A C 1
ATOM 751 O O . ASP A 1 101 ? 9.897 0.393 0.618 1.00 93.56 101 ASP A O 1
ATOM 755 N N . HIS A 1 102 ? 8.245 1.454 1.716 1.00 94.44 102 HIS A N 1
ATOM 756 C CA . HIS A 1 102 ? 7.187 0.559 1.291 1.00 94.44 102 HIS A CA 1
ATOM 757 C C . HIS A 1 102 ? 6.041 1.319 0.633 1.00 94.44 102 HIS A C 1
ATOM 759 O O . HIS A 1 102 ? 5.649 2.390 1.088 1.00 94.44 102 HIS A O 1
ATOM 765 N N . ALA A 1 103 ? 5.430 0.686 -0.363 1.00 94.06 103 ALA A N 1
ATOM 766 C CA . ALA A 1 103 ? 4.144 1.084 -0.908 1.00 94.06 103 ALA A CA 1
ATOM 767 C C . ALA A 1 103 ? 3.045 0.194 -0.321 1.00 94.06 103 ALA A C 1
ATOM 769 O O . ALA A 1 103 ? 3.164 -1.038 -0.283 1.00 94.06 103 ALA A O 1
ATOM 770 N N . VAL A 1 104 ? 1.947 0.802 0.118 1.00 94.88 104 VAL A N 1
ATOM 771 C CA . VAL A 1 104 ? 0.816 0.095 0.718 1.00 94.88 104 VAL A CA 1
ATOM 772 C C . VAL A 1 104 ? -0.447 0.357 -0.085 1.00 94.88 104 VAL A C 1
ATOM 774 O O . VAL A 1 104 ? -0.840 1.495 -0.328 1.00 94.88 104 VAL A O 1
ATOM 777 N N . CYS A 1 105 ? -1.127 -0.719 -0.472 1.00 94.75 105 CYS A N 1
ATOM 778 C CA . CYS A 1 105 ? -2.407 -0.627 -1.156 1.00 94.75 105 CYS A CA 1
ATOM 779 C C . CYS A 1 105 ? -3.518 -0.265 -0.149 1.00 94.75 105 CYS A C 1
ATOM 781 O O . CYS A 1 105 ? -3.850 -1.105 0.698 1.00 94.75 105 CYS A O 1
ATOM 783 N N . PRO A 1 106 ? -4.172 0.908 -0.257 1.00 93.12 106 PRO A N 1
ATOM 784 C CA . PRO A 1 106 ? -5.195 1.335 0.705 1.00 93.12 106 PRO A CA 1
ATOM 785 C C . PRO A 1 106 ? -6.467 0.475 0.658 1.00 93.12 106 PRO A C 1
ATOM 787 O O . PRO A 1 106 ? -7.229 0.432 1.625 1.00 93.12 106 PRO A O 1
ATOM 790 N N . LYS A 1 107 ? -6.699 -0.230 -0.458 1.00 93.31 107 LYS A N 1
ATOM 791 C CA . LYS A 1 107 ? -7.892 -1.055 -0.689 1.00 93.31 107 LYS A CA 1
ATOM 792 C C . LYS A 1 107 ? -7.836 -2.409 0.017 1.00 93.31 107 LYS A C 1
ATOM 794 O O . LYS A 1 107 ? -8.847 -2.866 0.540 1.00 93.31 107 LYS A O 1
ATOM 799 N N . CYS A 1 108 ? -6.681 -3.077 0.008 1.00 94.50 108 CYS A N 1
ATOM 800 C CA . CYS A 1 108 ? -6.550 -4.438 0.545 1.00 94.50 108 CYS A CA 1
ATOM 801 C C . CYS A 1 108 ? -5.432 -4.615 1.579 1.00 94.50 108 CYS A C 1
ATOM 803 O O . CYS A 1 108 ? -5.241 -5.734 2.060 1.00 94.50 108 CYS A O 1
ATOM 805 N N . GLY A 1 109 ? -4.675 -3.553 1.868 1.00 94.81 109 GLY A N 1
ATOM 806 C CA . GLY A 1 109 ? -3.640 -3.509 2.900 1.00 94.81 109 GLY A CA 1
ATOM 807 C C . GLY A 1 109 ? -2.337 -4.206 2.527 1.00 94.81 109 GLY A C 1
ATOM 808 O O . GLY A 1 109 ? -1.479 -4.362 3.386 1.00 94.81 109 GLY A O 1
ATOM 809 N N . ARG A 1 110 ? -2.171 -4.666 1.280 1.00 95.81 110 ARG A N 1
ATOM 810 C CA . ARG A 1 110 ? -0.921 -5.316 0.859 1.00 95.81 110 ARG A CA 1
ATOM 811 C C . ARG A 1 110 ? 0.218 -4.310 0.840 1.00 95.81 110 ARG A C 1
ATOM 813 O O . ARG A 1 110 ? 0.040 -3.202 0.342 1.00 95.81 110 ARG A O 1
ATOM 820 N N . VAL A 1 111 ? 1.355 -4.740 1.364 1.00 95.38 111 VAL A N 1
ATOM 821 C CA . VAL A 1 111 ? 2.586 -3.964 1.489 1.00 95.38 111 VAL A CA 1
ATOM 822 C C . VAL A 1 111 ? 3.606 -4.531 0.520 1.00 95.38 111 VAL A C 1
ATOM 824 O O . VAL A 1 111 ? 3.802 -5.748 0.485 1.00 95.38 111 VAL A O 1
ATOM 827 N N . TYR A 1 112 ? 4.275 -3.661 -0.220 1.00 94.50 112 TYR A N 1
ATOM 828 C CA . TYR A 1 112 ? 5.335 -4.003 -1.158 1.00 94.50 112 TYR A CA 1
ATOM 829 C C . TYR A 1 112 ? 6.569 -3.162 -0.839 1.00 94.50 112 TYR A C 1
ATOM 831 O O . TYR A 1 112 ? 6.447 -2.000 -0.471 1.00 94.50 112 TYR A O 1
ATOM 839 N N . GLU A 1 113 ? 7.757 -3.745 -0.956 1.00 94.38 113 GLU A N 1
ATOM 840 C CA . GLU A 1 113 ? 9.008 -2.990 -0.823 1.00 94.38 113 GLU A CA 1
ATOM 841 C C . GLU A 1 113 ? 9.254 -2.159 -2.081 1.00 94.38 113 GLU A C 1
ATOM 843 O O . GLU A 1 113 ? 9.269 -2.722 -3.179 1.00 94.38 113 GLU A O 1
ATOM 848 N N . ASN A 1 114 ? 9.561 -0.868 -1.943 1.00 93.19 114 ASN A N 1
ATOM 849 C CA . ASN A 1 114 ? 9.883 -0.012 -3.089 1.00 93.19 114 ASN A CA 1
ATOM 850 C C . ASN A 1 114 ? 11.063 -0.574 -3.888 1.00 93.19 114 ASN A C 1
ATOM 852 O O . ASN A 1 114 ? 11.016 -0.660 -5.114 1.00 93.19 114 ASN A O 1
ATOM 856 N N . GLY A 1 115 ? 12.094 -1.078 -3.205 1.00 93.56 115 GLY A N 1
ATOM 857 C CA . GLY A 1 115 ? 13.224 -1.742 -3.854 1.00 93.56 115 GLY A CA 1
ATOM 858 C C . GLY A 1 115 ? 12.854 -2.993 -4.664 1.00 93.56 115 GLY A C 1
ATOM 859 O O . GLY A 1 115 ? 13.609 -3.362 -5.567 1.00 93.56 115 GLY A O 1
ATOM 860 N N . ALA A 1 116 ? 11.733 -3.657 -4.360 1.00 93.88 116 ALA A N 1
ATOM 861 C CA . ALA A 1 116 ? 11.197 -4.754 -5.165 1.00 93.88 116 ALA A CA 1
ATOM 862 C C . ALA A 1 116 ? 10.395 -4.226 -6.363 1.00 93.88 116 ALA A C 1
ATOM 864 O O . ALA A 1 116 ? 10.576 -4.738 -7.466 1.00 93.88 116 ALA A O 1
ATOM 865 N N . LEU A 1 117 ? 9.601 -3.166 -6.177 1.00 93.25 117 LEU A N 1
ATOM 866 C CA . LEU A 1 117 ? 8.862 -2.499 -7.257 1.00 93.25 117 LEU A CA 1
ATOM 867 C C . LEU A 1 117 ? 9.799 -1.973 -8.349 1.00 93.25 117 LEU A C 1
ATOM 869 O O . LEU A 1 117 ? 9.607 -2.281 -9.521 1.00 93.25 117 LEU A O 1
ATOM 873 N N . PHE A 1 118 ? 10.889 -1.299 -7.967 1.00 92.31 118 PHE A N 1
ATOM 874 C CA . PHE A 1 118 ? 11.898 -0.806 -8.914 1.00 92.31 118 PHE A CA 1
ATOM 875 C C . PHE A 1 118 ? 12.580 -1.914 -9.726 1.00 92.31 118 PHE A C 1
ATOM 877 O O . PHE A 1 118 ? 13.090 -1.666 -10.814 1.00 92.31 118 PHE A O 1
ATOM 884 N N . LYS A 1 119 ? 12.628 -3.146 -9.207 1.00 94.38 119 LYS A N 1
ATOM 885 C CA . LYS A 1 119 ? 13.185 -4.301 -9.931 1.00 94.38 119 LYS A CA 1
ATOM 886 C C . LYS A 1 119 ? 12.148 -4.999 -10.808 1.00 94.38 119 LYS A C 1
ATOM 888 O O . LYS A 1 119 ? 12.537 -5.793 -11.660 1.00 94.38 119 LYS A O 1
ATOM 893 N N . ALA A 1 120 ? 10.867 -4.734 -10.577 1.00 94.19 120 ALA A N 1
ATOM 894 C CA . ALA A 1 120 ? 9.746 -5.403 -11.217 1.00 94.19 120 ALA A CA 1
ATOM 895 C C . ALA A 1 120 ? 9.184 -4.640 -12.425 1.00 94.19 120 ALA A C 1
ATOM 897 O O . ALA A 1 120 ? 8.107 -4.998 -12.885 1.00 94.19 120 ALA A O 1
ATOM 898 N N . LEU A 1 121 ? 9.894 -3.635 -12.954 1.00 94.12 121 LEU A N 1
ATOM 899 C CA . LEU A 1 121 ? 9.492 -2.907 -14.166 1.00 94.12 121 LEU A CA 1
ATOM 900 C C . LEU A 1 121 ? 9.174 -3.883 -15.312 1.00 94.12 121 LEU A C 1
ATOM 902 O O . LEU A 1 121 ? 10.002 -4.734 -15.654 1.00 94.12 121 LEU A O 1
ATOM 906 N N . GLY A 1 122 ? 7.967 -3.774 -15.871 1.00 93.06 122 GLY A N 1
ATOM 907 C CA . GLY A 1 122 ? 7.446 -4.680 -16.903 1.00 93.06 122 GLY A CA 1
ATOM 908 C C . GLY A 1 122 ? 7.108 -6.096 -16.404 1.00 93.06 122 GLY A C 1
ATOM 909 O O . GLY A 1 122 ? 7.037 -7.037 -17.196 1.00 93.06 122 GLY A O 1
ATOM 910 N N . SER A 1 123 ? 6.958 -6.287 -15.092 1.00 95.75 123 SER A N 1
ATOM 911 C CA . SER A 1 123 ? 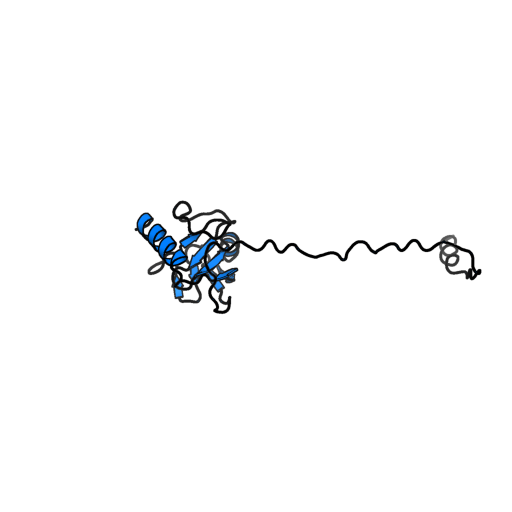6.775 -7.585 -14.430 1.00 95.75 123 SER A CA 1
ATOM 912 C C . SER A 1 123 ? 5.927 -7.438 -13.152 1.00 95.75 123 SER A C 1
ATOM 914 O O . SER A 1 123 ? 5.055 -6.571 -13.062 1.00 95.75 123 SER A O 1
ATOM 916 N N . SER A 1 124 ? 6.137 -8.316 -12.169 1.00 95.81 124 SER A N 1
ATOM 917 C CA . SER A 1 124 ? 5.431 -8.333 -10.893 1.00 95.81 124 SER A CA 1
ATOM 918 C C . SER A 1 124 ? 6.361 -8.449 -9.680 1.00 95.81 124 SER A C 1
ATOM 920 O O . SER A 1 124 ? 7.486 -8.951 -9.768 1.00 95.81 124 SER A O 1
ATOM 922 N N . ALA A 1 125 ? 5.882 -7.965 -8.530 1.00 95.56 125 ALA A N 1
ATOM 923 C CA . ALA A 1 125 ? 6.541 -8.091 -7.231 1.00 95.56 125 ALA A CA 1
ATOM 924 C C . ALA A 1 125 ? 5.579 -8.664 -6.172 1.00 95.56 125 ALA A C 1
ATOM 926 O O . ALA A 1 125 ? 4.409 -8.272 -6.127 1.00 95.56 125 ALA A O 1
ATOM 927 N N . PRO A 1 126 ? 6.044 -9.565 -5.288 1.00 95.88 126 PRO A N 1
ATOM 928 C CA . PRO A 1 126 ? 5.198 -10.151 -4.255 1.00 95.88 126 PRO A CA 1
ATOM 929 C C . PRO A 1 126 ? 4.952 -9.181 -3.096 1.00 95.88 126 PRO A C 1
ATOM 931 O O . PRO A 1 126 ? 5.826 -8.393 -2.725 1.00 95.88 126 PRO A O 1
ATOM 934 N N . ALA A 1 127 ? 3.777 -9.288 -2.473 1.00 95.44 127 ALA A N 1
ATOM 935 C CA . ALA A 1 127 ? 3.505 -8.604 -1.213 1.00 95.44 127 ALA A CA 1
ATOM 936 C C . ALA A 1 127 ? 4.353 -9.196 -0.072 1.00 95.44 127 ALA A C 1
ATOM 938 O O . ALA A 1 127 ? 4.513 -10.412 0.036 1.00 95.44 127 ALA A O 1
ATOM 939 N N . VAL A 1 128 ? 4.858 -8.336 0.812 1.00 94.06 128 VAL A N 1
ATOM 940 C CA . VAL A 1 128 ? 5.671 -8.723 1.981 1.00 94.06 128 VAL A CA 1
ATOM 941 C C . VAL A 1 128 ? 4.873 -8.744 3.283 1.00 94.06 128 VAL A C 1
ATOM 943 O O . VAL A 1 128 ? 5.294 -9.360 4.259 1.00 94.06 128 VAL A O 1
ATOM 946 N N . ALA A 1 129 ? 3.716 -8.081 3.300 1.00 94.75 129 ALA A N 1
ATOM 947 C CA . ALA A 1 129 ? 2.762 -8.101 4.398 1.00 94.75 129 ALA A CA 1
ATOM 948 C C . ALA A 1 129 ? 1.365 -7.715 3.908 1.00 94.75 129 ALA A C 1
ATOM 950 O O . ALA A 1 129 ? 1.184 -7.228 2.789 1.00 94.75 129 ALA A O 1
ATOM 951 N N . ARG A 1 130 ? 0.370 -7.922 4.770 1.00 95.81 130 ARG A N 1
ATOM 952 C CA . ARG A 1 130 ? -0.998 -7.470 4.540 1.00 95.81 130 ARG A CA 1
ATOM 953 C C . ARG A 1 130 ? -1.566 -6.889 5.825 1.00 95.81 130 ARG A C 1
ATOM 955 O O . ARG A 1 130 ? -1.812 -7.633 6.768 1.00 95.81 130 ARG A O 1
ATOM 962 N N . TYR A 1 131 ? -1.769 -5.580 5.862 1.00 96.19 131 TYR A N 1
ATOM 963 C CA . TYR A 1 131 ? -2.415 -4.893 6.973 1.00 96.19 131 TYR A CA 1
ATOM 964 C C . TYR A 1 131 ? -3.917 -5.167 7.005 1.00 96.19 131 TYR A C 1
ATOM 966 O O . TYR A 1 131 ? -4.567 -5.343 5.971 1.00 96.19 131 TYR A O 1
ATOM 974 N N . ASP A 1 132 ? -4.471 -5.205 8.213 1.00 96.25 132 ASP A N 1
ATOM 975 C CA . ASP A 1 132 ? -5.908 -5.192 8.428 1.00 96.25 132 ASP A CA 1
ATOM 976 C C . ASP A 1 132 ? -6.447 -3.785 8.142 1.00 96.25 132 ASP A C 1
ATOM 978 O O . ASP A 1 132 ? -6.370 -2.878 8.973 1.00 96.25 132 ASP A O 1
ATOM 982 N N . VAL A 1 133 ? -7.024 -3.6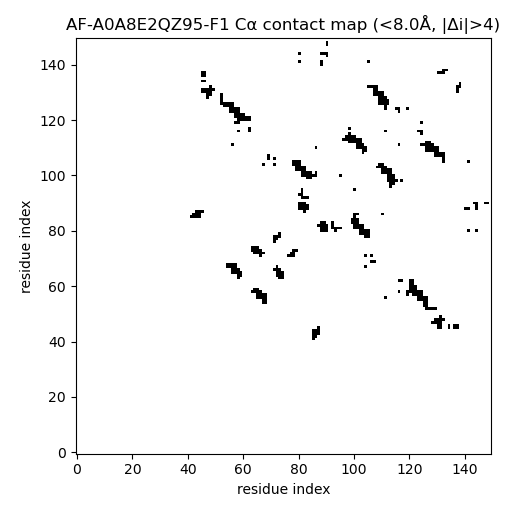18 6.953 1.00 95.94 133 VAL A N 1
ATOM 983 C CA . VAL A 1 133 ? -7.609 -2.348 6.494 1.00 95.94 133 VAL A CA 1
ATOM 984 C C . VAL A 1 133 ? -8.859 -1.927 7.266 1.00 95.94 133 VAL A C 1
ATOM 986 O O . VAL A 1 133 ? -9.371 -0.832 7.048 1.00 95.94 133 VAL A O 1
ATOM 989 N N . THR A 1 134 ? -9.373 -2.788 8.145 1.00 96.56 134 THR A N 1
ATOM 990 C CA . THR A 1 134 ? -10.492 -2.473 9.038 1.00 96.56 134 THR A CA 1
ATOM 991 C C . THR A 1 134 ? -10.030 -2.058 10.433 1.00 96.56 134 THR A C 1
ATOM 993 O O . THR A 1 134 ? -10.846 -1.587 11.227 1.00 96.56 134 THR A O 1
ATOM 996 N N . SER A 1 135 ? -8.731 -2.189 10.729 1.00 97.00 135 SER A N 1
ATOM 997 C CA . SER A 1 135 ? -8.174 -1.800 12.022 1.00 97.00 135 SER A CA 1
ATOM 998 C C . SER A 1 135 ? -8.250 -0.278 12.232 1.00 97.00 135 SER A C 1
ATOM 1000 O O . SER A 1 135 ? -7.957 0.493 11.308 1.00 97.00 135 SER A O 1
ATOM 1002 N N . PRO A 1 136 ? -8.626 0.194 13.437 1.00 97.44 136 PRO A N 1
ATOM 1003 C CA . PRO A 1 136 ? -8.675 1.624 13.745 1.00 97.44 136 PRO A CA 1
ATOM 1004 C C . PRO A 1 136 ? -7.338 2.343 13.533 1.00 97.44 136 PRO A C 1
ATOM 1006 O O . PRO A 1 136 ? -7.322 3.501 13.116 1.00 97.44 136 PRO A O 1
ATOM 1009 N N . GLU A 1 137 ? -6.220 1.670 13.798 1.00 95.06 137 GLU A N 1
ATOM 1010 C CA . GLU A 1 137 ? -4.870 2.213 13.653 1.00 95.06 137 GLU A CA 1
ATOM 1011 C C . GLU A 1 137 ? -4.535 2.484 12.184 1.00 95.06 137 GLU A C 1
ATOM 1013 O O . GLU A 1 137 ? -4.055 3.570 11.853 1.00 95.06 137 GLU A O 1
ATOM 1018 N N . PHE A 1 138 ? -4.843 1.532 11.296 1.00 95.69 138 PHE A N 1
ATOM 1019 C CA . PHE A 1 138 ? -4.644 1.702 9.859 1.00 95.69 138 PHE A CA 1
ATOM 1020 C C . PHE A 1 138 ? -5.571 2.779 9.293 1.00 95.69 138 PHE A C 1
ATOM 1022 O O . PHE A 1 138 ? -5.119 3.647 8.554 1.00 95.69 138 PHE A O 1
ATOM 1029 N N . LEU A 1 139 ? -6.856 2.761 9.665 1.00 96.12 139 LEU A N 1
ATOM 1030 C CA . LEU A 1 139 ? -7.833 3.747 9.193 1.00 96.12 139 LEU A CA 1
ATOM 1031 C C . LEU A 1 139 ? -7.458 5.175 9.608 1.00 96.12 139 LEU A C 1
ATOM 1033 O O . LEU A 1 139 ? -7.588 6.094 8.806 1.00 96.12 139 LEU A O 1
ATOM 1037 N N . THR A 1 140 ? -6.955 5.352 10.832 1.00 96.31 140 THR A N 1
ATOM 1038 C CA . THR A 1 140 ? -6.485 6.656 11.322 1.00 96.31 140 THR A CA 1
ATOM 1039 C C . THR A 1 140 ? -5.274 7.142 10.529 1.00 96.31 140 THR A C 1
ATOM 1041 O O . THR A 1 140 ? -5.239 8.296 10.110 1.00 96.31 140 THR A O 1
ATOM 1044 N N . ALA A 1 141 ? -4.295 6.265 10.294 1.00 95.25 141 ALA A N 1
ATOM 1045 C CA . ALA A 1 141 ? -3.107 6.610 9.520 1.00 95.25 141 ALA A CA 1
ATOM 1046 C C . ALA A 1 141 ? -3.436 6.902 8.048 1.00 95.25 141 ALA A C 1
ATOM 1048 O O . ALA A 1 141 ? -2.905 7.854 7.484 1.00 95.25 141 ALA A O 1
ATOM 1049 N N . ARG A 1 142 ? -4.348 6.127 7.447 1.00 94.62 142 ARG A N 1
ATOM 1050 C CA . ARG A 1 142 ? -4.835 6.360 6.084 1.00 94.62 142 ARG A CA 1
ATOM 1051 C C . ARG A 1 142 ? -5.516 7.719 5.966 1.00 94.62 142 ARG A C 1
ATOM 1053 O O . ARG A 1 142 ? -5.168 8.460 5.062 1.00 94.62 142 ARG A O 1
ATOM 1060 N N . GLN A 1 143 ? -6.427 8.050 6.884 1.00 94.56 143 GLN A N 1
ATOM 1061 C CA . GLN A 1 143 ? -7.114 9.344 6.867 1.00 94.56 143 GLN A CA 1
ATOM 1062 C C . GLN A 1 143 ? -6.122 10.506 6.986 1.00 94.56 143 GLN A C 1
ATOM 1064 O O . GLN A 1 143 ? -6.219 11.460 6.230 1.00 94.56 143 GLN A O 1
ATOM 1069 N N . ALA A 1 144 ? -5.143 10.407 7.893 1.00 93.06 144 ALA A N 1
ATOM 1070 C CA . ALA A 1 144 ? -4.114 11.436 8.035 1.00 93.06 144 ALA A CA 1
ATOM 1071 C C . ALA A 1 144 ? -3.275 11.599 6.759 1.00 93.06 144 ALA A C 1
ATOM 1073 O O . ALA A 1 144 ? -2.927 12.713 6.399 1.00 93.06 144 ALA A O 1
ATOM 1074 N N . TYR A 1 145 ? -2.969 10.500 6.066 1.00 92.94 145 TYR A N 1
ATOM 1075 C CA . TYR A 1 145 ? -2.291 10.559 4.775 1.00 92.94 145 TYR A CA 1
ATOM 1076 C C . TYR A 1 145 ? -3.180 11.213 3.711 1.00 92.94 145 TYR A C 1
ATOM 1078 O O . TYR A 1 145 ? -2.733 12.141 3.053 1.00 92.94 145 TYR A O 1
ATOM 1086 N N . GLU A 1 146 ? -4.442 10.784 3.587 1.00 90.88 146 GLU A N 1
ATOM 1087 C CA . GLU A 1 146 ? -5.429 11.349 2.653 1.00 90.88 146 GLU A CA 1
ATOM 1088 C C . GLU A 1 146 ? -5.620 12.862 2.846 1.00 90.88 146 GLU A C 1
ATOM 1090 O O . GLU A 1 146 ? -5.652 13.584 1.855 1.00 90.88 146 GLU A O 1
ATOM 1095 N N . ASP A 1 147 ? -5.695 13.338 4.092 1.00 90.94 147 ASP A N 1
ATOM 1096 C CA . ASP A 1 147 ? -5.895 14.756 4.429 1.00 90.94 147 ASP A CA 1
ATOM 1097 C C . ASP A 1 147 ? -4.697 15.654 4.056 1.00 90.94 147 ASP A C 1
ATOM 1099 O O . ASP A 1 147 ? -4.865 16.859 3.879 1.00 90.94 147 ASP A O 1
ATOM 1103 N N . GLU A 1 148 ? -3.487 15.096 3.969 1.00 87.38 148 GLU A N 1
ATOM 1104 C CA . GLU A 1 148 ? -2.278 15.845 3.591 1.00 87.38 148 GLU A CA 1
ATOM 1105 C C . GLU A 1 148 ? -2.088 15.902 2.068 1.00 87.38 148 GLU A C 1
ATOM 1107 O O . GLU A 1 148 ? -1.490 16.846 1.546 1.00 87.38 148 GLU A O 1
ATOM 1112 N N . ILE A 1 149 ? -2.586 14.896 1.340 1.00 79.31 149 ILE A N 1
ATOM 1113 C CA . ILE A 1 149 ? -2.337 14.756 -0.101 1.00 79.31 149 ILE A CA 1
ATOM 1114 C C . ILE A 1 149 ? -3.488 15.247 -0.995 1.00 79.31 149 ILE A C 1
ATOM 1116 O O . ILE A 1 149 ? -3.261 15.435 -2.195 1.00 79.31 149 ILE A O 1
ATOM 1120 N N . PHE A 1 150 ? -4.693 15.455 -0.446 1.00 77.12 150 PHE A N 1
ATOM 1121 C CA . PHE A 1 150 ? -5.899 15.889 -1.173 1.00 77.12 150 PHE A CA 1
ATOM 1122 C C . PHE A 1 150 ? -6.547 17.137 -0.563 1.00 77.12 150 PHE A C 1
ATOM 1124 O O . PHE A 1 150 ? -6.995 17.998 -1.361 1.00 77.12 150 PHE A O 1
#

Secondary structure (DSSP, 8-state):
---SSSTTSSSS----------------PPP-------------SSPBPSS----EEEE-SSSS-EEETTTEETTTT---EEE-TTS-B-GGGTT---TTSEEE-TTT-EEEEHHHHTT-BTEEEE-SEEB-TTSHHHHHHHHHHHHHH-

Radius of gyration: 28.99 Å; Cα contacts (8 Å, |Δi|>4): 236; chains: 1; bounding box: 74×67×49 Å

Foldseek 3Di:
DDPDDPPPPPPPPDDDDDDDDDDDDPPPPDDPPPPPDPPVPLQAPAAFDPDDQWWKWAAELVRCWTATPVGAICPDPHNWFKAALSNQGDLVCVVPCDQSIWTAGLVWGFIFGSVQSVVQHRHIGGTPTGHDSPDPRNVVSVVVNVVSPD

Mean predicted aligned error: 14.01 Å

Sequence (150 aa):
MTQHSDAQREQARGNGVAHAGQFGHQAHTPPADFDPGVTTTRVHAYPLSSEPLDGEVTVSDDGDDQECVCGNAAVGDGYWLDADPDGKIDPDRQQSTEHADHAVCPKCGRVYENGALFKALGSSAPAVARYDVTSPEFLTARQAYEDEIF

Solvent-accessible surface area (backbone atoms only — not comparable to full-atom values): 9275 Å² total; per-residue (Å²): 141,89,87,82,78,74,77,74,76,74,73,83,79,74,90,80,91,77,82,88,79,92,77,79,92,71,82,73,73,71,77,75,77,86,74,94,56,87,67,76,72,77,59,64,65,50,64,63,40,90,64,83,86,69,62,42,34,38,25,34,73,85,57,76,40,39,35,36,74,88,75,46,30,47,60,91,93,27,69,67,44,29,17,41,72,51,53,37,73,34,66,93,38,64,88,61,85,52,49,67,23,23,42,28,38,74,88,69,21,37,26,30,47,36,50,46,52,75,70,14,49,63,38,59,31,65,51,80,44,34,33,29,65,84,37,70,69,43,45,52,47,48,49,58,34,52,67,73,78,111

pLDDT: mean 78.97, std 19.56, range [37.56, 97.44]